Protein AF-A0A935M581-F1 (afdb_monomer_lite)

Organism: NCBI:txid2953743

pLDDT: mean 79.37, std 15.08, range [41.12, 98.44]

Radius of gyration: 31.69 Å; chains: 1; bounding box: 74×38×74 Å

Structure (mmCIF, N/CA/C/O backbone):
data_AF-A0A935M581-F1
#
_entry.id   AF-A0A935M581-F1
#
loop_
_atom_site.group_PDB
_atom_site.id
_atom_site.type_symbol
_atom_site.label_atom_id
_atom_site.label_alt_id
_atom_site.label_comp_id
_atom_site.label_asym_id
_atom_site.label_entity_id
_atom_site.label_seq_id
_atom_site.pdbx_PDB_ins_code
_atom_site.Cartn_x
_atom_site.Cartn_y
_atom_site.Cartn_z
_atom_site.occupancy
_atom_site.B_iso_or_equiv
_atom_site.auth_seq_id
_atom_site.auth_comp_id
_atom_site.auth_asym_id
_atom_site.auth_atom_id
_atom_site.pdbx_PDB_model_num
ATOM 1 N N . MET A 1 1 ? 32.602 -18.650 2.084 1.00 41.12 1 MET A N 1
ATOM 2 C CA . MET A 1 1 ? 31.278 -18.034 1.853 1.00 41.12 1 MET A CA 1
ATOM 3 C C . MET A 1 1 ? 31.267 -16.709 2.583 1.00 41.12 1 MET A C 1
ATOM 5 O O . MET A 1 1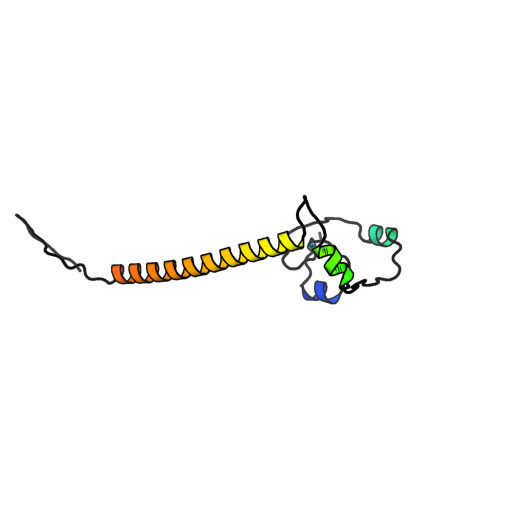 ? 31.191 -16.703 3.803 1.00 41.12 1 MET A O 1
ATOM 9 N N . THR A 1 2 ? 31.468 -15.614 1.857 1.00 45.88 2 THR A N 1
ATOM 10 C CA . THR A 1 2 ? 31.488 -14.260 2.426 1.00 45.88 2 THR A CA 1
ATOM 11 C C . THR A 1 2 ? 30.079 -13.689 2.300 1.00 45.88 2 THR A C 1
ATOM 13 O O . THR A 1 2 ? 29.483 -13.763 1.229 1.00 45.88 2 THR A O 1
ATOM 16 N N . THR A 1 3 ? 29.518 -13.208 3.403 1.00 49.91 3 THR A N 1
ATOM 17 C CA . THR A 1 3 ? 28.138 -12.723 3.522 1.00 49.91 3 THR A CA 1
ATOM 18 C C . THR A 1 3 ? 27.895 -11.496 2.640 1.00 49.91 3 THR A C 1
ATOM 20 O O . THR A 1 3 ? 28.563 -10.476 2.798 1.00 49.91 3 THR A O 1
ATOM 23 N N . CYS A 1 4 ? 26.922 -11.582 1.726 1.00 55.78 4 CYS A N 1
ATOM 24 C CA . CYS A 1 4 ? 26.458 -10.474 0.884 1.00 55.78 4 CYS A CA 1
ATOM 25 C C . CYS A 1 4 ? 25.521 -9.554 1.687 1.00 55.78 4 CYS A C 1
ATOM 27 O O . CYS A 1 4 ? 24.364 -9.409 1.350 1.00 55.78 4 CYS A O 1
ATOM 29 N N . ALA A 1 5 ? 25.980 -8.980 2.799 1.00 54.94 5 ALA A N 1
ATOM 30 C CA . ALA A 1 5 ? 25.196 -8.003 3.554 1.00 54.94 5 ALA A CA 1
ATOM 31 C C . ALA A 1 5 ? 26.039 -6.741 3.738 1.00 54.94 5 ALA A C 1
ATOM 33 O O . ALA A 1 5 ? 27.039 -6.753 4.461 1.00 54.94 5 ALA A O 1
ATOM 34 N N . ARG A 1 6 ? 25.661 -5.652 3.060 1.00 57.25 6 ARG A N 1
ATOM 35 C CA . ARG A 1 6 ? 26.252 -4.325 3.280 1.00 57.25 6 ARG A CA 1
ATOM 36 C C . ARG A 1 6 ? 25.292 -3.450 4.078 1.00 57.25 6 ARG A C 1
ATOM 38 O O . ARG A 1 6 ? 24.081 -3.531 3.916 1.00 57.25 6 ARG A O 1
ATOM 45 N N . ARG A 1 7 ? 25.844 -2.596 4.945 1.00 57.59 7 ARG A N 1
ATOM 46 C CA . ARG A 1 7 ? 25.071 -1.557 5.643 1.00 57.59 7 ARG A CA 1
ATOM 47 C C . ARG A 1 7 ? 24.518 -0.580 4.598 1.00 57.59 7 ARG A C 1
ATOM 49 O O . ARG A 1 7 ? 25.225 -0.270 3.637 1.00 57.59 7 ARG A O 1
ATOM 56 N N . GLY A 1 8 ? 23.295 -0.083 4.797 1.00 55.59 8 GLY A N 1
ATOM 57 C CA . GLY A 1 8 ? 22.593 0.773 3.826 1.00 55.59 8 GLY A CA 1
ATOM 58 C C . GLY A 1 8 ? 23.370 2.014 3.377 1.00 55.59 8 GLY A C 1
ATOM 59 O O . GLY A 1 8 ? 23.250 2.431 2.230 1.00 55.59 8 GLY A O 1
ATOM 60 N N . GLU A 1 9 ? 24.259 2.532 4.224 1.00 57.47 9 GLU A N 1
ATOM 61 C CA . GLU A 1 9 ? 25.161 3.640 3.890 1.00 57.47 9 GLU A CA 1
ATOM 62 C C . GLU A 1 9 ? 26.070 3.331 2.690 1.00 57.47 9 GLU A C 1
ATOM 64 O O . GLU A 1 9 ? 26.289 4.193 1.847 1.00 57.47 9 GLU A O 1
ATOM 69 N N . THR A 1 10 ? 26.571 2.098 2.554 1.00 58.00 10 THR A N 1
ATOM 70 C CA . THR A 1 10 ? 27.431 1.728 1.418 1.00 58.00 10 THR A CA 1
ATOM 71 C C . THR A 1 10 ? 26.627 1.571 0.129 1.00 58.00 10 THR A C 1
ATOM 73 O O . THR A 1 10 ? 27.104 1.984 -0.924 1.00 58.00 10 THR A O 1
ATOM 76 N N . TYR A 1 11 ? 25.412 1.016 0.213 1.00 60.50 11 TYR A N 1
ATOM 77 C CA . TYR A 1 11 ? 24.502 0.868 -0.930 1.00 60.50 11 TYR A CA 1
ATOM 78 C C . TYR A 1 11 ? 24.140 2.233 -1.533 1.00 60.50 11 TYR A C 1
ATOM 80 O O . TYR A 1 11 ? 24.227 2.419 -2.743 1.00 60.50 11 TYR A O 1
ATOM 88 N N . LEU A 1 12 ? 23.817 3.209 -0.679 1.00 63.56 12 LEU A N 1
ATOM 89 C CA . LEU A 1 12 ? 23.423 4.553 -1.106 1.00 63.56 12 LEU A CA 1
ATOM 90 C C . LEU A 1 12 ? 24.604 5.425 -1.559 1.00 63.56 12 LEU A C 1
ATOM 92 O O . LEU A 1 12 ? 24.424 6.284 -2.414 1.00 63.56 12 LEU A O 1
ATOM 96 N N . ALA A 1 13 ? 25.805 5.226 -1.004 1.00 60.19 13 ALA A N 1
ATOM 97 C CA . ALA A 1 13 ? 26.946 6.106 -1.271 1.00 60.19 13 ALA A CA 1
ATOM 98 C C . ALA A 1 13 ? 27.767 5.743 -2.519 1.00 60.19 13 ALA A C 1
ATOM 100 O O . ALA A 1 13 ? 28.497 6.593 -3.020 1.00 60.19 13 ALA A O 1
ATOM 101 N N . THR A 1 14 ? 27.718 4.493 -2.990 1.00 58.78 14 THR A N 1
ATOM 102 C CA . THR A 1 14 ? 28.641 4.022 -4.043 1.00 58.78 14 THR A CA 1
ATOM 103 C C . THR A 1 14 ? 28.047 3.985 -5.449 1.00 58.78 14 THR A C 1
ATOM 105 O O . THR A 1 14 ? 28.820 3.944 -6.403 1.00 58.78 14 THR A O 1
ATOM 108 N N . GLY A 1 15 ? 26.717 4.050 -5.598 1.00 58.19 15 GLY A N 1
ATOM 109 C CA . GLY A 1 15 ? 26.060 3.907 -6.904 1.00 58.19 15 GLY A CA 1
ATOM 110 C C . GLY A 1 15 ? 26.371 2.564 -7.596 1.00 58.19 15 GLY A C 1
ATOM 111 O O . GLY A 1 15 ? 27.088 1.721 -7.058 1.00 58.19 15 GLY A O 1
ATOM 112 N N . GLY A 1 16 ? 25.815 2.334 -8.791 1.00 64.06 16 GLY A N 1
ATOM 113 C CA . GLY A 1 16 ? 26.146 1.179 -9.644 1.00 64.06 16 GLY A CA 1
ATOM 114 C C . GLY A 1 16 ? 25.202 -0.034 -9.588 1.00 64.06 16 GLY A C 1
ATOM 115 O O . GLY A 1 16 ? 24.166 -0.026 -8.927 1.00 64.06 16 GLY A O 1
ATOM 116 N N . TRP A 1 17 ? 25.554 -1.081 -10.349 1.00 64.88 17 TRP A N 1
ATOM 117 C CA . TRP A 1 17 ? 24.774 -2.318 -10.477 1.00 64.88 17 TRP A CA 1
ATOM 118 C C . TRP A 1 17 ? 25.030 -3.261 -9.303 1.00 64.88 17 TRP A C 1
ATOM 120 O O . TRP A 1 17 ? 26.115 -3.831 -9.164 1.00 64.88 17 TRP A O 1
ATOM 130 N N . TRP A 1 18 ? 23.997 -3.472 -8.494 1.00 69.25 18 TRP A N 1
ATOM 131 C CA . TRP A 1 18 ? 24.030 -4.375 -7.354 1.00 69.25 18 TRP A CA 1
ATOM 132 C C . TRP A 1 18 ? 23.105 -5.571 -7.578 1.00 69.25 18 TRP A C 1
ATOM 134 O O . TRP A 1 18 ? 21.973 -5.420 -8.026 1.00 69.25 18 TRP A O 1
ATOM 144 N N . GLY A 1 19 ? 23.573 -6.775 -7.234 1.00 71.38 19 GLY A N 1
ATOM 145 C CA . GLY A 1 19 ? 22.680 -7.930 -7.101 1.00 71.38 19 GLY A CA 1
ATOM 146 C C . GLY A 1 19 ? 21.694 -7.724 -5.948 1.00 71.38 19 GLY A C 1
ATOM 147 O O . GLY A 1 19 ? 22.049 -7.044 -4.983 1.00 71.38 19 GLY A O 1
ATOM 148 N N . HIS A 1 20 ? 20.507 -8.335 -6.019 1.00 73.94 20 HIS A N 1
ATOM 149 C CA . HIS A 1 20 ? 19.441 -8.193 -5.016 1.00 73.94 20 HIS A CA 1
ATOM 150 C C . HIS A 1 20 ? 19.929 -8.442 -3.586 1.00 73.94 20 HIS A C 1
ATOM 152 O O . HIS A 1 20 ? 19.497 -7.743 -2.672 1.00 73.94 20 HIS A O 1
ATOM 158 N N . CYS A 1 21 ? 20.884 -9.356 -3.386 1.00 74.06 21 CYS A N 1
ATOM 159 C CA . CYS A 1 21 ? 21.468 -9.612 -2.066 1.00 74.06 21 CYS A CA 1
ATOM 160 C C . CYS A 1 21 ? 22.098 -8.376 -1.388 1.00 74.06 21 CYS A C 1
ATOM 162 O O . CYS A 1 21 ? 22.266 -8.366 -0.178 1.00 74.06 21 CYS A O 1
ATOM 164 N N . HIS A 1 22 ? 22.426 -7.309 -2.124 1.00 73.12 22 HIS A N 1
ATOM 165 C CA . HIS A 1 22 ? 23.011 -6.086 -1.559 1.00 73.12 22 HIS A CA 1
ATOM 166 C C . HIS A 1 22 ? 21.978 -5.027 -1.146 1.00 73.12 22 HIS A C 1
ATOM 168 O O . HIS A 1 22 ? 22.375 -4.001 -0.586 1.00 73.12 22 HIS A O 1
ATOM 174 N N . VAL A 1 23 ? 20.689 -5.237 -1.439 1.00 74.56 23 VAL A N 1
ATOM 175 C CA . VAL A 1 23 ? 19.610 -4.341 -1.005 1.00 74.56 23 VAL A CA 1
ATOM 176 C C . VAL A 1 23 ? 19.463 -4.465 0.517 1.00 74.56 23 VAL A C 1
ATOM 178 O O . VAL A 1 23 ? 19.365 -5.587 1.021 1.00 74.56 23 VAL A O 1
ATOM 181 N N . PRO A 1 24 ? 19.467 -3.352 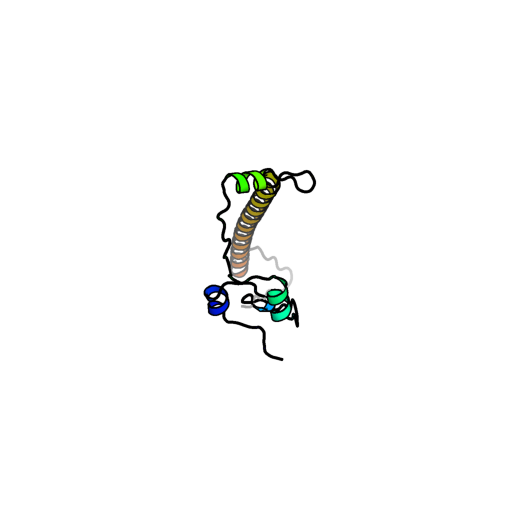1.274 1.00 72.50 24 PRO A N 1
ATOM 182 C CA . PRO A 1 24 ? 19.275 -3.399 2.720 1.00 72.50 24 PRO A CA 1
ATOM 183 C C . PRO A 1 24 ? 17.988 -4.141 3.092 1.00 72.50 24 PRO A C 1
ATOM 185 O O . PRO A 1 24 ? 16.977 -3.985 2.418 1.00 72.50 24 PRO A O 1
ATOM 188 N N . GLU A 1 25 ? 18.041 -4.933 4.165 1.00 70.94 25 GLU A N 1
ATOM 189 C CA . GLU A 1 25 ? 16.910 -5.725 4.685 1.00 70.94 25 GLU A CA 1
ATOM 190 C C . GLU A 1 25 ? 16.428 -6.872 3.776 1.00 70.94 25 GLU A C 1
ATOM 192 O O . GLU A 1 25 ? 15.485 -7.573 4.136 1.00 70.94 25 GLU A O 1
ATOM 197 N N . ASN A 1 26 ? 17.092 -7.129 2.644 1.00 70.25 26 ASN A N 1
ATOM 198 C CA . ASN A 1 26 ? 16.748 -8.247 1.770 1.00 70.25 26 ASN A CA 1
ATOM 199 C C . ASN A 1 26 ? 17.346 -9.575 2.275 1.00 70.25 26 ASN A C 1
ATOM 201 O O . ASN A 1 26 ? 18.516 -9.635 2.661 1.00 70.25 26 ASN A O 1
ATOM 205 N N . ASP A 1 27 ? 16.556 -10.650 2.236 1.00 71.69 27 ASP A N 1
ATOM 206 C CA . ASP A 1 27 ? 16.941 -12.013 2.639 1.00 71.69 27 ASP A CA 1
ATOM 207 C C . ASP A 1 27 ? 17.109 -12.981 1.450 1.00 71.69 27 ASP A C 1
ATOM 209 O O . ASP A 1 27 ? 17.406 -14.168 1.633 1.00 71.69 27 ASP A O 1
ATOM 213 N N . HIS A 1 28 ? 16.985 -12.468 0.222 1.00 72.69 28 HIS A N 1
ATOM 214 C CA . HIS A 1 28 ? 17.194 -13.223 -1.009 1.00 72.69 28 HIS A CA 1
ATOM 215 C C . HIS A 1 28 ? 18.661 -13.238 -1.464 1.00 72.69 28 HIS A C 1
ATOM 217 O O . HIS A 1 28 ? 19.429 -12.292 -1.283 1.00 72.69 28 HIS A O 1
ATOM 223 N N . TRP A 1 29 ? 19.047 -14.351 -2.093 1.00 68.75 29 TRP A N 1
ATOM 224 C CA . TRP A 1 29 ? 20.425 -14.644 -2.502 1.00 68.75 29 TRP A CA 1
ATOM 225 C C . TRP A 1 29 ? 20.663 -14.492 -4.003 1.00 68.75 29 TRP A C 1
ATOM 227 O O . TRP A 1 29 ? 21.723 -14.881 -4.494 1.00 68.75 29 TRP A O 1
ATOM 237 N N . ASP A 1 30 ? 19.701 -13.958 -4.751 1.00 71.06 30 ASP A N 1
ATOM 238 C CA . ASP A 1 30 ? 19.860 -13.669 -6.168 1.00 71.06 30 ASP A CA 1
ATOM 239 C C . ASP A 1 30 ? 20.830 -12.488 -6.387 1.00 71.06 30 ASP A C 1
ATOM 241 O O . ASP A 1 30 ? 20.859 -11.519 -5.617 1.00 71.06 30 ASP A O 1
ATOM 245 N N . PRO A 1 31 ? 21.692 -12.562 -7.418 1.00 68.25 31 PRO A N 1
ATOM 246 C CA . PRO A 1 31 ? 21.734 -13.565 -8.494 1.00 68.25 31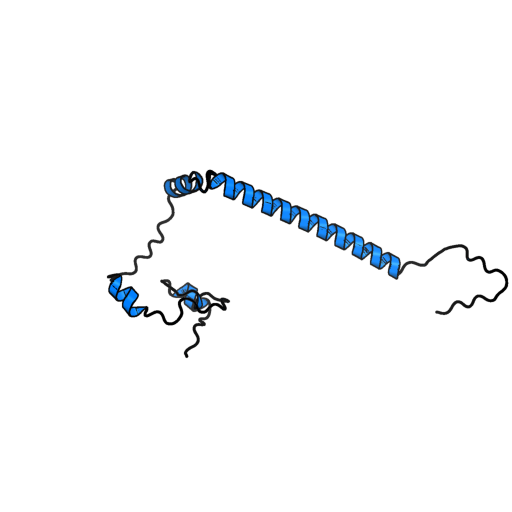 PRO A CA 1
ATOM 247 C C . PRO A 1 31 ? 22.563 -14.832 -8.186 1.00 68.25 31 PRO A C 1
ATOM 249 O O . PRO A 1 31 ? 22.812 -15.635 -9.083 1.00 68.25 31 PRO A O 1
ATOM 252 N N . GLY A 1 32 ? 23.022 -15.032 -6.950 1.00 73.12 32 GLY A N 1
ATOM 253 C CA . GLY A 1 32 ? 23.935 -16.119 -6.595 1.00 73.12 32 GLY A CA 1
ATOM 254 C C . GLY A 1 32 ? 25.380 -15.831 -7.034 1.00 73.12 32 GLY A C 1
ATOM 255 O O . GLY A 1 32 ? 25.781 -14.665 -7.085 1.00 73.12 32 GLY A O 1
ATOM 256 N N . PRO A 1 33 ? 26.203 -16.859 -7.321 1.00 74.38 33 PRO A N 1
ATOM 257 C CA . PRO A 1 33 ? 27.610 -16.698 -7.695 1.00 74.38 33 PRO A CA 1
ATOM 258 C C . PRO A 1 33 ? 27.766 -16.184 -9.137 1.00 74.38 33 PRO A C 1
ATOM 260 O O . PRO A 1 33 ? 28.232 -16.897 -10.024 1.00 74.38 33 PRO A O 1
ATOM 263 N N . ILE A 1 34 ? 27.359 -14.939 -9.376 1.00 74.56 34 ILE A N 1
ATOM 264 C CA . ILE A 1 34 ? 27.504 -14.266 -10.666 1.00 74.56 34 ILE A CA 1
ATOM 265 C C . ILE A 1 34 ? 28.933 -13.727 -10.835 1.00 74.56 34 ILE A C 1
ATOM 267 O O . ILE A 1 34 ? 29.479 -13.083 -9.935 1.00 74.56 34 ILE A O 1
ATOM 271 N N . ASP A 1 35 ? 29.541 -13.959 -11.999 1.00 78.62 35 ASP A N 1
ATOM 272 C CA . ASP A 1 35 ? 30.849 -13.393 -12.344 1.00 78.62 35 ASP A CA 1
ATOM 273 C C . ASP A 1 35 ? 30.694 -11.946 -12.827 1.00 78.62 35 ASP A C 1
ATOM 275 O O . ASP A 1 35 ? 30.611 -11.664 -14.022 1.00 78.62 35 ASP A O 1
ATOM 279 N N . GLN A 1 36 ? 30.633 -11.012 -11.878 1.00 71.94 36 GLN A N 1
ATOM 280 C CA . GLN A 1 36 ? 30.476 -9.586 -12.177 1.00 71.94 36 GLN A CA 1
ATOM 281 C C . GLN A 1 36 ? 31.600 -9.051 -13.077 1.00 71.94 36 GLN A C 1
ATOM 283 O O . GLN A 1 36 ? 31.349 -8.184 -13.910 1.00 71.94 36 GLN A O 1
ATOM 288 N N . ALA A 1 37 ? 32.822 -9.582 -12.954 1.00 72.81 37 ALA A N 1
ATOM 289 C CA . ALA A 1 37 ? 33.953 -9.142 -13.764 1.00 72.81 37 ALA A CA 1
ATOM 290 C C . ALA A 1 37 ? 33.756 -9.509 -15.240 1.00 72.81 37 ALA A C 1
ATOM 292 O O . ALA A 1 37 ? 33.996 -8.671 -16.109 1.00 72.81 37 ALA A O 1
ATOM 293 N N . ALA A 1 38 ? 33.250 -10.713 -15.525 1.00 77.31 38 ALA A N 1
ATOM 294 C CA . ALA A 1 38 ? 32.889 -11.113 -16.883 1.00 77.31 38 ALA A CA 1
ATOM 295 C C . ALA A 1 38 ? 31.763 -10.244 -17.468 1.00 77.31 38 ALA A C 1
ATOM 297 O O . ALA A 1 38 ? 31.838 -9.866 -18.636 1.00 77.31 38 ALA A O 1
ATOM 298 N N . PHE A 1 39 ? 30.759 -9.873 -16.665 1.00 71.81 39 PHE A N 1
ATOM 299 C CA . PHE A 1 39 ? 29.684 -8.976 -17.111 1.00 71.81 39 PHE A CA 1
ATOM 300 C C . PHE A 1 39 ? 30.200 -7.580 -17.466 1.00 71.81 39 PHE A C 1
ATOM 302 O O . PHE A 1 39 ? 29.907 -7.080 -18.551 1.00 71.81 39 PHE A O 1
ATOM 309 N N . PHE A 1 40 ? 31.004 -6.964 -16.597 1.00 70.94 40 PHE A N 1
ATOM 310 C CA . PHE A 1 40 ? 31.564 -5.639 -16.874 1.00 70.94 40 PHE A CA 1
ATOM 311 C C . PHE A 1 40 ? 32.553 -5.659 -18.047 1.00 70.94 40 PHE A C 1
ATOM 313 O O . PHE A 1 40 ? 32.540 -4.741 -18.865 1.00 70.94 40 PHE A O 1
ATOM 320 N N . ALA A 1 41 ? 33.354 -6.722 -18.190 1.00 76.00 41 ALA A N 1
ATOM 321 C CA . ALA A 1 41 ? 34.250 -6.894 -19.333 1.00 76.00 41 ALA A CA 1
ATOM 322 C C . ALA A 1 41 ? 33.485 -7.057 -20.658 1.00 76.00 41 ALA A C 1
ATOM 324 O O . ALA A 1 41 ? 33.873 -6.470 -21.666 1.00 76.00 41 ALA A O 1
ATOM 325 N N . ALA A 1 42 ? 32.386 -7.818 -20.659 1.00 77.25 42 ALA A N 1
ATOM 326 C CA . ALA A 1 42 ? 31.542 -8.014 -21.837 1.00 77.25 42 ALA A CA 1
ATOM 327 C C . ALA A 1 42 ? 30.757 -6.753 -22.229 1.00 77.25 42 ALA A C 1
ATOM 329 O O . ALA A 1 42 ? 30.499 -6.538 -23.411 1.00 77.25 42 ALA A O 1
ATOM 330 N N . ALA A 1 43 ? 30.391 -5.915 -21.257 1.00 69.88 43 ALA A N 1
ATOM 331 C CA . ALA A 1 43 ? 29.638 -4.690 -21.504 1.00 69.88 43 ALA A CA 1
ATOM 332 C C . ALA A 1 43 ? 30.461 -3.603 -22.224 1.00 69.88 43 ALA A C 1
ATOM 334 O O . ALA A 1 43 ? 29.882 -2.665 -22.763 1.00 69.88 43 ALA A O 1
ATOM 335 N N . GLY A 1 44 ? 31.799 -3.705 -22.237 1.00 65.12 44 GLY A N 1
ATOM 336 C CA . GLY A 1 44 ? 32.673 -2.717 -22.885 1.00 65.12 44 GLY A CA 1
ATOM 337 C C . GLY A 1 44 ? 32.603 -1.315 -22.261 1.00 65.12 44 GLY A C 1
ATOM 338 O O . GLY A 1 44 ? 33.042 -0.348 -22.881 1.00 65.12 44 GLY A O 1
ATOM 339 N N . ILE A 1 45 ? 32.047 -1.197 -21.051 1.00 59.75 45 ILE A N 1
ATOM 340 C CA . ILE A 1 45 ? 31.815 0.074 -20.361 1.00 59.75 45 ILE A CA 1
ATOM 341 C C . ILE A 1 45 ? 33.136 0.556 -19.751 1.00 59.75 45 ILE A C 1
ATOM 343 O O . ILE A 1 45 ? 33.656 -0.048 -18.814 1.00 59.75 45 ILE A O 1
ATOM 347 N N . THR A 1 46 ? 33.684 1.653 -20.274 1.00 57.16 46 THR A N 1
ATOM 348 C CA . THR A 1 46 ? 34.910 2.298 -19.765 1.00 57.16 46 THR A CA 1
ATOM 349 C C . THR A 1 46 ? 34.625 3.475 -18.827 1.00 57.16 46 THR A C 1
ATOM 351 O O . THR A 1 46 ? 35.523 3.917 -18.111 1.00 57.16 46 THR A O 1
ATOM 354 N N . THR A 1 47 ? 33.378 3.949 -18.782 1.00 52.50 47 THR A N 1
ATOM 355 C CA . THR A 1 47 ? 32.885 5.018 -17.905 1.00 52.50 47 THR A CA 1
ATOM 356 C C . THR A 1 47 ? 31.465 4.692 -17.447 1.00 52.50 47 THR A C 1
ATOM 358 O O . THR A 1 47 ? 30.613 4.352 -18.262 1.00 52.50 47 THR A O 1
ATOM 361 N N . GLN A 1 48 ? 31.195 4.783 -16.142 1.00 49.06 48 GLN A N 1
ATOM 362 C CA . GLN A 1 48 ? 29.831 4.714 -15.617 1.00 49.06 48 GLN A CA 1
ATOM 363 C C . GLN A 1 48 ? 29.164 6.064 -15.898 1.00 49.06 48 GLN A C 1
ATOM 365 O O . GLN A 1 48 ? 29.322 7.002 -15.120 1.00 49.06 48 GLN A O 1
ATOM 370 N N . GLU A 1 49 ? 28.483 6.191 -17.035 1.00 52.03 49 GLU A N 1
ATOM 371 C CA . GLU A 1 49 ? 27.526 7.282 -17.196 1.00 52.03 49 GLU A CA 1
ATOM 372 C C . GLU A 1 49 ? 26.296 6.912 -16.363 1.00 52.03 49 GLU A C 1
ATOM 374 O O . GLU A 1 49 ? 25.593 5.945 -16.656 1.00 52.03 49 GLU A O 1
ATOM 379 N N . ASP A 1 50 ? 26.094 7.621 -15.251 1.00 50.38 50 ASP A N 1
ATOM 380 C CA . ASP A 1 50 ? 24.803 7.632 -14.572 1.00 50.38 50 ASP A CA 1
ATOM 381 C C . ASP A 1 50 ? 23.833 8.364 -15.500 1.00 50.38 50 ASP A C 1
ATOM 383 O O . ASP A 1 50 ? 23.675 9.584 -15.429 1.00 50.38 50 ASP A O 1
ATOM 387 N N . GLU A 1 51 ? 23.222 7.625 -16.424 1.00 53.41 51 GLU A N 1
ATOM 388 C CA . GLU A 1 51 ? 22.079 8.104 -17.193 1.00 53.41 51 GLU A CA 1
ATOM 389 C C . GLU A 1 51 ? 20.845 8.167 -16.282 1.00 53.41 51 GLU A C 1
ATOM 391 O O . GLU A 1 51 ? 19.798 7.574 -16.542 1.00 53.41 51 GLU A O 1
ATOM 396 N N . ASN A 1 52 ? 20.939 8.955 -15.214 1.00 55.34 52 ASN A N 1
ATOM 397 C CA . ASN A 1 52 ? 19.800 9.529 -14.519 1.00 55.34 52 ASN A CA 1
ATOM 398 C C . ASN A 1 52 ? 19.192 10.603 -15.436 1.00 55.34 52 ASN A C 1
ATOM 400 O O . ASN A 1 52 ? 19.132 11.786 -15.098 1.00 55.34 52 ASN A O 1
ATOM 404 N N . MET A 1 53 ? 18.811 10.212 -16.658 1.00 60.44 53 MET A N 1
ATOM 405 C CA . MET A 1 53 ? 18.112 11.101 -17.568 1.00 60.44 53 MET A CA 1
ATOM 406 C C . MET A 1 53 ? 16.774 11.432 -16.911 1.00 60.44 53 MET A C 1
ATOM 408 O O . MET A 1 53 ? 15.948 10.531 -16.731 1.00 60.44 53 MET A O 1
ATOM 412 N N . PRO A 1 54 ? 16.541 12.696 -16.513 1.00 73.69 54 PRO A N 1
ATOM 413 C CA . PRO A 1 54 ? 15.244 13.069 -15.989 1.00 73.69 54 PRO A CA 1
ATOM 414 C C . PRO A 1 54 ? 14.212 12.781 -17.077 1.00 73.69 54 PRO A C 1
ATOM 416 O O . PRO A 1 54 ? 14.371 13.231 -18.214 1.00 73.69 54 PRO A O 1
ATOM 419 N N . LEU A 1 55 ? 13.168 12.024 -16.729 1.00 80.50 55 LEU A N 1
ATOM 420 C CA . LEU A 1 55 ? 12.053 11.792 -17.641 1.00 80.50 55 LEU A CA 1
ATOM 421 C C . LEU A 1 55 ? 11.530 13.144 -18.114 1.00 80.50 55 LEU A C 1
ATOM 423 O O . LEU A 1 55 ? 11.160 14.005 -17.308 1.00 80.50 55 LEU A O 1
ATOM 427 N N . THR A 1 56 ? 11.505 13.334 -19.426 1.00 88.69 56 THR A N 1
ATOM 428 C CA . THR A 1 56 ? 10.892 14.523 -20.001 1.00 88.69 56 THR A CA 1
ATOM 429 C C . THR A 1 56 ? 9.375 14.427 -19.852 1.00 88.69 56 THR A C 1
ATOM 431 O O . THR A 1 56 ? 8.804 13.347 -19.680 1.00 88.69 56 THR A O 1
ATOM 434 N N . THR A 1 57 ? 8.674 15.552 -19.985 1.00 91.31 57 THR A N 1
ATOM 435 C CA . THR A 1 57 ? 7.204 15.546 -20.046 1.00 91.31 57 THR A CA 1
ATOM 436 C C . THR A 1 57 ? 6.684 14.635 -21.163 1.00 91.31 57 THR A C 1
ATOM 438 O O . THR A 1 57 ? 5.635 14.015 -21.012 1.00 91.31 57 THR A O 1
ATOM 441 N N . ALA A 1 58 ? 7.420 14.522 -22.274 1.00 91.19 58 ALA A N 1
ATOM 442 C CA . ALA A 1 58 ? 7.059 13.626 -23.366 1.00 91.19 58 ALA A CA 1
ATOM 443 C C . ALA A 1 58 ? 7.136 12.153 -22.939 1.00 91.19 58 ALA A C 1
ATOM 445 O O . ALA A 1 58 ? 6.221 11.393 -23.249 1.00 91.19 58 ALA A O 1
ATOM 446 N N . ASP A 1 59 ? 8.161 11.774 -22.173 1.00 87.12 59 ASP A N 1
ATOM 447 C CA . ASP A 1 59 ? 8.303 10.411 -21.651 1.00 87.12 59 ASP A CA 1
ATOM 448 C C . ASP A 1 59 ? 7.191 10.080 -20.652 1.00 87.12 59 ASP A C 1
ATOM 450 O O . ASP A 1 59 ? 6.587 9.009 -20.723 1.00 87.12 59 ASP A O 1
ATOM 454 N N . VAL A 1 60 ? 6.854 11.020 -19.762 1.00 89.50 60 VAL A N 1
ATOM 455 C CA . VAL A 1 60 ? 5.742 10.859 -18.810 1.00 89.50 60 VAL A CA 1
ATOM 456 C C . VAL A 1 60 ? 4.412 10.682 -19.543 1.00 89.50 60 VAL A C 1
ATOM 458 O O . VAL A 1 60 ? 3.657 9.768 -19.212 1.00 89.50 60 VAL A O 1
ATOM 461 N N . ASN A 1 61 ? 4.138 11.496 -20.565 1.00 92.56 61 ASN A N 1
ATOM 462 C CA . ASN A 1 61 ? 2.917 11.376 -21.366 1.00 92.56 61 ASN A CA 1
ATOM 463 C C . ASN A 1 61 ? 2.875 10.048 -22.134 1.00 92.56 61 ASN A C 1
ATOM 465 O O . ASN A 1 61 ? 1.857 9.362 -22.126 1.00 92.56 61 ASN A O 1
ATOM 469 N N . ALA A 1 62 ? 3.996 9.631 -22.728 1.00 91.25 62 ALA A N 1
ATOM 470 C CA . ALA A 1 62 ? 4.087 8.355 -23.430 1.00 91.25 62 ALA A CA 1
ATOM 471 C C . ALA A 1 62 ? 3.839 7.162 -22.494 1.00 91.25 62 ALA A C 1
ATOM 473 O O . ALA A 1 62 ? 3.195 6.191 -22.891 1.00 91.25 62 ALA A O 1
ATOM 474 N N . ILE A 1 63 ? 4.320 7.230 -21.248 1.00 89.06 63 ILE A N 1
ATOM 475 C CA . ILE A 1 63 ? 4.033 6.227 -20.216 1.00 89.06 63 ILE A CA 1
ATOM 476 C C . ILE A 1 63 ? 2.553 6.264 -19.827 1.00 89.06 63 ILE A C 1
ATOM 478 O O . ILE A 1 63 ? 1.938 5.203 -19.734 1.00 89.06 63 ILE A O 1
ATOM 482 N N . TRP A 1 64 ? 1.987 7.454 -19.615 1.00 91.88 64 TRP A N 1
ATOM 483 C CA . TRP A 1 64 ? 0.592 7.647 -19.209 1.00 91.88 64 TRP A CA 1
ATOM 484 C C . TRP A 1 64 ? -0.401 7.079 -20.231 1.00 91.88 64 TRP A C 1
ATOM 486 O O . TRP A 1 64 ? -1.341 6.370 -19.859 1.00 91.88 64 TRP A O 1
ATOM 496 N N . ASP A 1 65 ? -0.135 7.314 -21.515 1.00 93.44 65 ASP A N 1
ATOM 497 C CA . ASP A 1 65 ? -0.975 6.875 -22.632 1.00 93.44 65 ASP A CA 1
ATOM 498 C C . ASP A 1 65 ? -0.716 5.415 -23.041 1.00 93.44 65 ASP A C 1
ATOM 500 O O . ASP A 1 65 ? -1.476 4.823 -23.818 1.00 93.44 65 ASP A O 1
ATOM 504 N N . LYS A 1 66 ? 0.351 4.790 -22.522 1.00 94.19 66 LYS A N 1
ATOM 505 C CA . LYS A 1 66 ? 0.707 3.415 -22.879 1.00 94.19 66 LYS A CA 1
ATOM 506 C C . LYS A 1 66 ? -0.405 2.457 -22.478 1.00 94.19 66 LYS A C 1
ATOM 508 O O . LYS A 1 66 ? -0.799 2.373 -21.319 1.00 94.19 66 LYS A O 1
ATOM 513 N N . THR A 1 67 ? -0.864 1.670 -23.442 1.00 94.81 67 THR A N 1
ATOM 514 C CA . THR A 1 67 ? -1.877 0.641 -23.210 1.00 94.81 67 THR A CA 1
ATOM 515 C C . THR A 1 67 ? -1.214 -0.678 -22.818 1.00 94.81 67 THR A C 1
ATOM 517 O O . THR A 1 67 ? -0.348 -1.181 -23.534 1.00 94.81 67 THR A O 1
ATOM 520 N N . ILE A 1 68 ? -1.635 -1.256 -21.692 1.00 87.56 68 ILE A N 1
ATOM 521 C CA . ILE A 1 68 ? -1.241 -2.594 -21.230 1.00 87.56 68 ILE A CA 1
ATOM 522 C C . ILE A 1 68 ? -2.515 -3.426 -21.088 1.00 87.56 68 ILE A C 1
ATOM 524 O O . ILE A 1 68 ? -3.463 -3.009 -20.421 1.00 87.56 68 ILE A O 1
ATOM 528 N N . ASP A 1 69 ? -2.553 -4.590 -21.735 1.00 90.56 69 ASP A N 1
ATOM 529 C CA . ASP A 1 69 ? -3.723 -5.482 -21.828 1.00 90.56 69 ASP A CA 1
ATOM 530 C C . ASP A 1 69 ? -5.023 -4.754 -22.221 1.00 90.56 69 ASP A C 1
ATOM 532 O O . ASP A 1 69 ? -6.088 -4.993 -21.659 1.00 90.56 69 ASP A O 1
ATOM 536 N N . GLY A 1 70 ? -4.928 -3.805 -23.156 1.00 90.62 70 GLY A N 1
ATOM 537 C CA . GLY A 1 70 ? -6.080 -3.029 -23.627 1.00 90.62 70 GLY A CA 1
ATOM 538 C C . GLY A 1 70 ? -6.536 -1.896 -22.700 1.00 90.62 70 GLY A C 1
ATOM 539 O O . GLY A 1 70 ? -7.532 -1.250 -23.007 1.00 90.62 70 GLY A O 1
ATOM 540 N N . VAL A 1 71 ? -5.818 -1.621 -21.603 1.00 89.62 71 VAL A N 1
ATOM 541 C CA . VAL A 1 71 ? -6.131 -0.529 -20.664 1.00 89.62 71 VAL A CA 1
ATOM 542 C C . VAL A 1 71 ? -4.985 0.491 -20.620 1.00 89.62 71 VAL A C 1
ATOM 544 O O . VAL A 1 71 ? -3.837 0.076 -20.422 1.00 89.62 71 VAL A O 1
ATOM 547 N N . PRO A 1 72 ? -5.252 1.803 -20.761 1.00 93.56 72 PRO A N 1
ATOM 548 C CA . PRO A 1 72 ? -4.247 2.846 -20.564 1.00 93.56 72 PRO A CA 1
ATOM 549 C C . PRO A 1 72 ? -3.621 2.793 -19.165 1.00 93.56 72 PRO A C 1
ATOM 551 O O . PRO A 1 72 ? -4.297 2.527 -18.167 1.00 93.56 72 PRO A O 1
ATOM 554 N N . MET A 1 73 ? -2.322 3.068 -19.068 1.00 92.31 73 MET A N 1
ATOM 555 C CA . MET A 1 73 ? -1.607 3.096 -17.792 1.00 92.31 73 MET A CA 1
ATOM 556 C C . MET A 1 73 ? -2.199 4.135 -16.833 1.00 92.31 73 MET A C 1
ATOM 558 O O . MET A 1 73 ? -2.335 3.848 -15.642 1.00 92.31 73 MET A O 1
ATOM 562 N N . GLY A 1 74 ? -2.606 5.301 -17.345 1.00 91.31 74 GLY A N 1
ATOM 563 C CA . GLY A 1 74 ? -3.286 6.332 -16.556 1.00 91.31 74 GLY A CA 1
ATOM 564 C C . GLY A 1 74 ? -4.517 5.801 -15.817 1.00 91.31 74 GLY A C 1
ATOM 565 O O . GLY A 1 74 ? -4.648 5.996 -14.607 1.00 91.31 74 GLY A O 1
ATOM 566 N N . ASP A 1 75 ? -5.363 5.029 -16.502 1.00 92.50 75 ASP A N 1
ATOM 567 C CA . ASP A 1 75 ? -6.545 4.406 -15.900 1.00 92.50 75 ASP A CA 1
ATOM 568 C C . ASP A 1 75 ? -6.152 3.376 -14.837 1.00 92.50 75 ASP A C 1
ATOM 570 O O . ASP A 1 75 ? -6.709 3.362 -13.736 1.00 92.50 75 ASP A O 1
ATOM 574 N N . ARG A 1 76 ? -5.149 2.533 -15.121 1.00 89.75 76 ARG A N 1
ATOM 575 C CA . ARG A 1 76 ? -4.652 1.538 -14.154 1.00 89.75 76 ARG A CA 1
ATOM 576 C C . ARG A 1 76 ? -4.180 2.195 -12.860 1.00 89.75 76 ARG A C 1
ATOM 578 O O . ARG A 1 76 ? -4.548 1.739 -11.775 1.00 89.75 76 ARG A O 1
ATOM 585 N N . LEU A 1 77 ? -3.391 3.263 -12.966 1.00 89.00 77 LEU A N 1
ATOM 586 C CA . LEU A 1 77 ? -2.885 4.016 -11.818 1.00 89.00 77 LEU A CA 1
ATOM 587 C C . LEU A 1 77 ? -4.020 4.708 -11.062 1.00 89.00 77 LEU A C 1
ATOM 589 O O . LEU A 1 77 ? -4.093 4.599 -9.837 1.00 89.00 77 LEU A O 1
ATOM 593 N N . TYR A 1 78 ? -4.942 5.348 -11.781 1.00 89.94 78 TYR A N 1
ATOM 594 C CA . TYR A 1 78 ? -6.103 6.006 -11.190 1.00 89.94 78 TYR A CA 1
ATOM 595 C C . TYR A 1 78 ? -6.970 5.027 -10.386 1.00 89.94 78 TYR A C 1
ATOM 597 O O . TYR A 1 78 ? -7.279 5.273 -9.216 1.00 89.94 78 TYR A O 1
ATOM 605 N N . PHE A 1 79 ? -7.324 3.879 -10.969 1.00 89.81 79 PHE A N 1
ATOM 606 C CA . PHE A 1 79 ? -8.139 2.874 -10.287 1.00 89.81 79 PHE A CA 1
ATOM 607 C C . PHE A 1 79 ? -7.390 2.186 -9.144 1.00 89.81 79 PHE A C 1
ATOM 609 O O . PHE A 1 79 ? -8.002 1.900 -8.115 1.00 89.81 79 PHE A O 1
ATOM 616 N N . SER A 1 80 ? -6.081 1.954 -9.281 1.00 89.88 80 SER A N 1
ATOM 617 C CA . SER A 1 80 ? -5.236 1.456 -8.188 1.00 89.88 80 SER A CA 1
ATOM 618 C C . SER A 1 80 ? -5.270 2.406 -6.989 1.00 89.88 80 SER A C 1
ATOM 620 O O . SER A 1 80 ? -5.621 1.994 -5.881 1.00 89.88 80 SER A O 1
ATOM 622 N N . HIS A 1 81 ? -5.023 3.699 -7.222 1.00 93.06 81 HIS A N 1
ATOM 623 C CA . HIS A 1 81 ? -5.066 4.721 -6.179 1.00 93.06 81 HIS A CA 1
ATOM 624 C C . HIS A 1 81 ? -6.452 4.811 -5.527 1.00 93.06 81 HIS A C 1
ATOM 626 O O . HIS A 1 81 ? -6.567 4.770 -4.304 1.00 93.06 81 HIS A O 1
ATOM 632 N N . ARG A 1 82 ? -7.527 4.840 -6.325 1.00 94.19 82 ARG A N 1
ATOM 633 C CA . ARG A 1 82 ? -8.909 4.863 -5.815 1.00 94.19 82 ARG A CA 1
ATOM 634 C C . ARG A 1 82 ? -9.246 3.645 -4.955 1.00 94.19 82 ARG A C 1
ATOM 636 O O . ARG A 1 82 ? -9.925 3.790 -3.941 1.00 94.19 82 ARG A O 1
ATOM 643 N N . ARG A 1 83 ? -8.783 2.452 -5.340 1.00 93.88 83 ARG A N 1
ATOM 644 C CA . ARG A 1 83 ? -8.971 1.222 -4.554 1.00 93.88 83 ARG A CA 1
ATOM 645 C C . ARG A 1 83 ? -8.187 1.264 -3.248 1.00 93.88 83 ARG A C 1
ATOM 647 O O . ARG A 1 83 ? -8.733 0.872 -2.222 1.00 93.88 83 ARG A O 1
ATOM 654 N N . ALA A 1 84 ? -6.951 1.758 -3.281 1.00 94.31 84 ALA A N 1
ATOM 655 C CA . ALA A 1 84 ? -6.141 1.947 -2.082 1.00 94.31 84 ALA A CA 1
ATOM 656 C C . ALA A 1 84 ? -6.800 2.942 -1.112 1.00 94.31 84 ALA A C 1
ATOM 658 O O . ALA A 1 84 ? -6.920 2.647 0.073 1.00 94.31 84 ALA A O 1
ATOM 659 N N . GLN A 1 85 ? -7.314 4.063 -1.625 1.00 95.44 85 GLN A N 1
ATOM 660 C CA . GLN A 1 85 ? -8.028 5.059 -0.825 1.00 95.44 85 GLN A CA 1
ATOM 661 C C . GLN A 1 85 ? -9.283 4.464 -0.172 1.00 95.44 85 GLN A C 1
ATOM 663 O O . GLN A 1 85 ? -9.468 4.592 1.030 1.00 95.44 85 GLN A O 1
ATOM 668 N N . ALA A 1 86 ? -10.102 3.734 -0.934 1.00 95.94 86 ALA A N 1
ATOM 669 C CA . ALA A 1 86 ? -11.298 3.087 -0.394 1.00 95.94 86 ALA A CA 1
ATOM 670 C C . ALA A 1 86 ? -10.970 2.030 0.679 1.00 95.94 86 ALA A C 1
ATOM 672 O O . ALA A 1 86 ? -11.720 1.869 1.641 1.00 95.94 86 ALA A O 1
ATOM 673 N N . ALA A 1 87 ? -9.855 1.307 0.527 1.00 96.25 87 ALA A N 1
ATOM 674 C CA . ALA A 1 87 ? -9.384 0.364 1.537 1.00 96.25 87 ALA A CA 1
ATOM 675 C C . ALA A 1 87 ? -8.942 1.082 2.823 1.00 96.25 87 ALA A C 1
ATOM 677 O O . ALA A 1 87 ? -9.269 0.620 3.915 1.00 96.25 87 ALA A O 1
ATOM 678 N N . LEU A 1 88 ? -8.256 2.223 2.696 1.00 97.69 88 LEU A N 1
ATOM 679 C CA . LEU A 1 88 ? -7.863 3.058 3.831 1.00 97.69 88 LEU A CA 1
ATOM 680 C C . LEU A 1 88 ? -9.086 3.621 4.564 1.00 97.69 88 LEU A C 1
ATOM 682 O O . LEU A 1 88 ? -9.186 3.476 5.779 1.00 97.69 88 LEU A O 1
ATOM 686 N N . ASP A 1 89 ? -10.050 4.181 3.832 1.00 98.00 89 ASP A N 1
ATOM 687 C CA . ASP A 1 89 ? -11.292 4.706 4.410 1.00 98.00 89 ASP A CA 1
ATOM 688 C C . ASP A 1 89 ? -12.041 3.607 5.183 1.00 98.00 89 ASP A C 1
ATOM 690 O O . ASP A 1 89 ? -12.555 3.831 6.283 1.00 98.00 89 ASP A O 1
ATOM 694 N N . LYS A 1 90 ? -12.050 2.377 4.646 1.00 97.94 90 LYS A N 1
ATOM 695 C CA . LYS A 1 90 ? -12.656 1.230 5.326 1.00 97.94 90 LYS A CA 1
ATOM 696 C C . LYS A 1 90 ? -11.894 0.815 6.583 1.00 97.94 90 LYS A C 1
ATOM 698 O O . LYS A 1 90 ? -12.529 0.416 7.558 1.00 97.94 90 LYS A O 1
ATOM 703 N N . ALA A 1 91 ? -10.566 0.890 6.569 1.00 97.75 91 ALA A N 1
ATOM 704 C CA . ALA A 1 91 ? -9.742 0.592 7.736 1.00 97.75 91 ALA A CA 1
ATOM 705 C C . ALA A 1 91 ? -10.032 1.572 8.882 1.00 97.75 91 ALA A C 1
ATOM 707 O O . ALA A 1 91 ? -10.271 1.129 10.002 1.00 97.75 91 ALA A O 1
ATOM 708 N N . VAL A 1 92 ? -10.135 2.870 8.581 1.00 98.31 92 VAL A N 1
ATOM 709 C CA . VAL A 1 92 ? -10.502 3.909 9.561 1.00 98.31 92 VAL A CA 1
ATOM 710 C C . VAL A 1 92 ? -11.895 3.657 10.151 1.00 98.31 92 VAL A C 1
ATOM 712 O O . VAL A 1 92 ? -12.096 3.754 11.361 1.00 98.31 92 VAL A O 1
ATOM 715 N N . GLU A 1 93 ? -12.873 3.275 9.322 1.00 98.06 93 GLU A N 1
ATOM 716 C CA . GLU A 1 93 ? -14.214 2.909 9.802 1.00 98.06 93 GLU A CA 1
ATOM 717 C C . GLU A 1 93 ? -14.179 1.696 10.751 1.00 98.06 93 GLU A C 1
ATOM 719 O O . GLU A 1 93 ? -14.908 1.652 11.746 1.00 98.06 93 GLU A O 1
ATOM 724 N N . LEU A 1 94 ? -13.359 0.689 10.439 1.00 98.25 94 LEU A N 1
ATOM 725 C CA . LEU A 1 94 ? -13.209 -0.507 11.267 1.00 98.25 94 LEU A CA 1
ATOM 726 C C . LEU A 1 94 ? -12.509 -0.201 12.592 1.00 98.25 94 LEU A C 1
ATOM 728 O O . LEU A 1 94 ? -12.945 -0.718 13.617 1.00 98.25 94 LEU A O 1
ATOM 732 N N . GLU A 1 95 ? -11.490 0.654 12.584 1.00 98.38 95 GLU A N 1
ATOM 733 C CA . GLU A 1 95 ? -10.802 1.117 13.792 1.00 98.38 95 GLU A CA 1
ATOM 734 C C . GLU A 1 95 ? -11.786 1.804 14.750 1.00 98.38 95 GLU A C 1
ATOM 736 O O . GLU A 1 95 ? -11.927 1.386 15.898 1.00 98.38 95 GLU A O 1
ATOM 741 N N . ALA A 1 96 ? -12.616 2.722 14.242 1.00 98.00 96 ALA A N 1
ATOM 742 C CA . ALA A 1 96 ? -13.658 3.368 15.043 1.00 98.00 96 ALA A CA 1
ATOM 743 C C . ALA A 1 96 ? -14.685 2.372 15.625 1.00 98.00 96 ALA A C 1
ATOM 745 O O . ALA A 1 96 ? -15.163 2.528 16.752 1.00 98.00 96 ALA A O 1
ATOM 746 N N . LYS A 1 97 ? -15.039 1.321 14.873 1.00 98.12 97 LYS A N 1
ATOM 747 C CA . LYS A 1 97 ? -15.933 0.255 15.360 1.00 98.12 97 LYS A CA 1
ATOM 748 C C . LYS A 1 97 ? -15.280 -0.600 16.443 1.00 98.12 97 LYS A C 1
ATOM 750 O O . LYS A 1 97 ? -15.968 -1.001 17.382 1.00 98.12 97 LYS A O 1
ATOM 755 N N . ILE A 1 98 ? -13.985 -0.881 16.319 1.00 98.44 98 ILE A N 1
ATOM 756 C CA . ILE A 1 98 ? -13.204 -1.612 17.322 1.00 98.44 98 ILE A CA 1
ATOM 757 C C . ILE A 1 98 ? -13.122 -0.804 18.617 1.00 98.44 98 ILE A C 1
ATOM 759 O O . ILE A 1 98 ? -13.345 -1.369 19.689 1.00 98.44 98 ILE A O 1
ATOM 763 N N . ASP A 1 99 ? -12.898 0.505 18.535 1.00 98.12 99 ASP A N 1
ATOM 764 C CA . ASP A 1 99 ? -12.888 1.388 19.706 1.00 98.12 99 ASP A CA 1
ATOM 765 C C . ASP A 1 99 ? -14.246 1.399 20.415 1.00 98.12 99 ASP A C 1
ATOM 767 O O . ASP A 1 99 ? -14.327 1.224 21.634 1.00 98.12 99 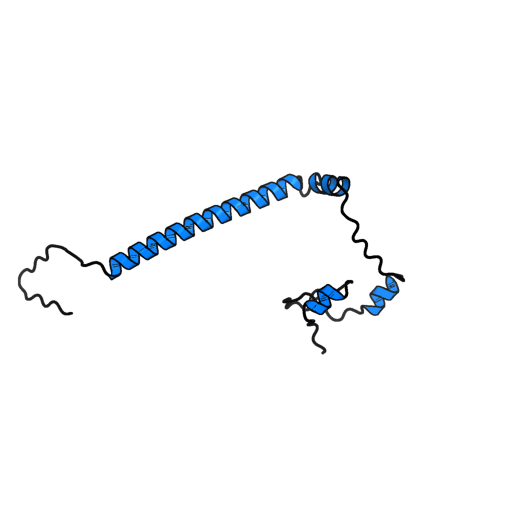ASP A O 1
ATOM 771 N N . ALA A 1 100 ? -15.337 1.514 19.651 1.00 97.62 100 ALA A N 1
ATOM 772 C CA . ALA A 1 100 ? -16.692 1.467 20.196 1.00 97.62 100 ALA A CA 1
ATOM 773 C C . ALA A 1 100 ? -17.001 0.123 20.883 1.00 97.62 100 ALA A C 1
ATOM 775 O O . ALA A 1 100 ? -17.563 0.094 21.981 1.00 97.62 100 ALA A O 1
ATOM 776 N N . LEU A 1 101 ? -16.606 -0.997 20.269 1.00 97.75 101 LEU A N 1
ATOM 777 C CA . LEU A 1 101 ? -16.734 -2.334 20.860 1.00 97.75 101 LEU A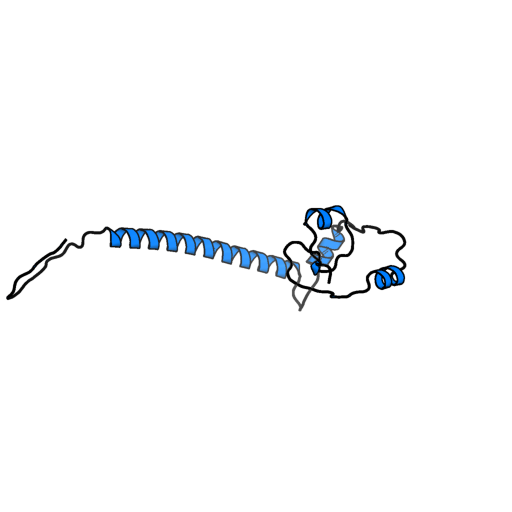 CA 1
ATOM 778 C C . LEU A 1 101 ? -15.894 -2.474 22.131 1.00 97.75 101 LEU A C 1
ATOM 780 O O . LEU A 1 101 ? -16.372 -3.017 23.125 1.00 97.75 101 LEU A O 1
ATOM 784 N N . THR A 1 102 ? -14.669 -1.954 22.124 1.00 97.75 102 THR A N 1
ATOM 785 C CA . THR A 1 102 ?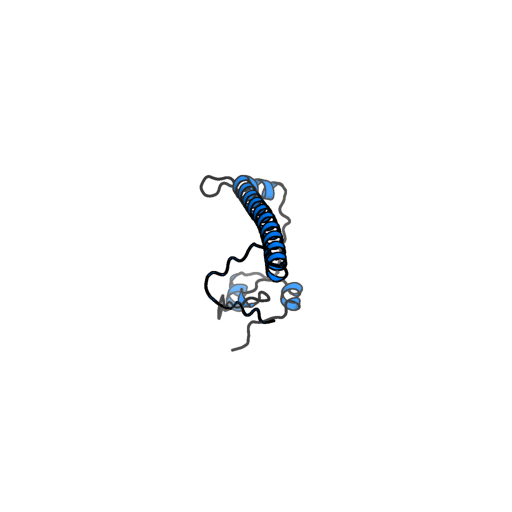 -13.773 -1.963 23.287 1.00 97.75 102 THR A CA 1
ATOM 786 C C . THR A 1 102 ? -14.394 -1.199 24.454 1.00 97.75 102 THR A C 1
ATOM 788 O O . THR A 1 102 ? -14.429 -1.713 25.575 1.00 97.75 102 THR A O 1
ATOM 791 N N . ALA A 1 103 ? -14.969 -0.023 24.191 1.00 95.75 103 ALA A N 1
ATOM 792 C CA . ALA A 1 103 ? -15.689 0.758 25.192 1.00 95.75 103 ALA A CA 1
ATOM 793 C C . ALA A 1 103 ? -16.924 0.014 25.733 1.00 95.75 103 ALA A C 1
ATOM 795 O O . ALA A 1 103 ? -17.136 -0.030 26.946 1.00 95.75 103 ALA A O 1
ATOM 796 N N . ALA A 1 104 ? -17.709 -0.628 24.862 1.00 94.81 104 ALA A N 1
ATOM 797 C CA . ALA A 1 104 ? -18.876 -1.409 25.271 1.00 94.81 104 ALA A CA 1
ATOM 798 C C . ALA A 1 104 ? -18.494 -2.617 26.145 1.00 94.81 104 ALA A C 1
ATOM 800 O O . ALA A 1 104 ? -19.121 -2.867 27.175 1.00 94.81 104 ALA A O 1
ATOM 801 N N . VAL A 1 105 ? -17.432 -3.344 25.783 1.00 95.56 105 VAL A N 1
ATOM 802 C CA . VAL A 1 105 ? -16.913 -4.468 26.579 1.00 95.56 105 VAL A CA 1
ATOM 803 C C . VAL A 1 105 ? -16.405 -3.990 27.937 1.00 95.56 105 VAL A C 1
ATOM 805 O O . VAL A 1 105 ? -16.662 -4.647 28.948 1.00 95.56 105 VAL A O 1
ATOM 808 N N . ALA A 1 106 ? -15.713 -2.850 27.988 1.00 94.00 106 ALA A N 1
ATOM 809 C CA . ALA A 1 106 ? -15.275 -2.257 29.247 1.00 94.00 106 ALA A CA 1
ATOM 810 C C . ALA A 1 106 ? -16.467 -1.917 30.156 1.00 94.00 106 ALA A C 1
ATOM 812 O O . ALA A 1 106 ? -16.434 -2.244 31.341 1.00 94.00 106 ALA A O 1
ATOM 813 N N . ALA A 1 107 ? -17.538 -1.346 29.596 1.00 90.88 107 ALA A N 1
ATOM 814 C CA . ALA A 1 107 ? -18.758 -1.024 30.334 1.00 90.88 107 ALA A CA 1
ATOM 815 C C . ALA A 1 107 ? -19.490 -2.270 30.858 1.00 90.88 107 ALA A C 1
ATOM 817 O O . ALA A 1 107 ? -19.989 -2.255 31.977 1.00 90.88 107 ALA A O 1
ATOM 818 N N . ILE A 1 108 ? -19.530 -3.369 30.095 1.00 90.00 108 ILE A N 1
ATOM 819 C CA . ILE A 1 108 ? -20.127 -4.635 30.560 1.00 90.00 108 ILE A CA 1
ATOM 820 C C . ILE A 1 108 ? -19.311 -5.234 31.710 1.00 90.00 108 ILE A C 1
ATOM 822 O O . ILE A 1 108 ? -19.885 -5.718 32.680 1.00 90.00 108 ILE A O 1
ATOM 826 N N . LYS A 1 109 ? -17.974 -5.194 31.625 1.00 90.69 109 LYS A N 1
ATOM 827 C CA . LYS A 1 109 ? -17.091 -5.752 32.664 1.00 90.69 109 LYS A CA 1
ATOM 828 C C . LYS A 1 109 ? -17.215 -5.044 34.011 1.00 90.69 109 LYS A C 1
ATOM 830 O O . LYS A 1 109 ? -16.976 -5.672 35.037 1.00 90.69 109 LYS A O 1
ATOM 835 N N . THR A 1 110 ? -17.529 -3.754 34.009 1.00 88.12 110 THR A N 1
ATOM 836 C CA . THR A 1 110 ? -17.671 -2.947 35.231 1.00 88.12 110 THR A CA 1
ATOM 837 C C . THR A 1 110 ? -19.128 -2.680 35.603 1.00 88.12 110 THR A C 1
ATOM 839 O O . THR A 1 110 ? -19.402 -2.171 36.690 1.00 88.12 110 THR A O 1
ATOM 842 N N . GLY A 1 111 ? -20.064 -3.018 34.716 1.00 81.62 111 GLY A N 1
ATOM 843 C CA . GLY A 1 111 ? -21.486 -2.781 34.890 1.00 81.62 111 GLY A CA 1
ATOM 844 C C . GLY A 1 111 ? -22.086 -3.658 35.982 1.00 81.62 111 GLY A C 1
ATOM 845 O O . GLY A 1 111 ? -21.856 -4.864 36.048 1.00 81.62 111 GLY A O 1
ATOM 846 N N . THR A 1 112 ? -22.903 -3.053 36.839 1.00 79.56 112 THR A N 1
ATOM 847 C CA . THR A 1 112 ? -23.730 -3.792 37.793 1.00 79.56 112 THR A CA 1
ATOM 848 C C . THR A 1 112 ? -24.945 -4.361 37.068 1.00 79.56 112 THR A C 1
ATOM 850 O O . THR A 1 112 ? -25.688 -3.620 36.425 1.00 79.56 112 THR A O 1
ATOM 853 N N . VAL A 1 113 ? -25.172 -5.670 37.178 1.00 75.69 113 VAL A N 1
ATOM 854 C CA . VAL A 1 113 ? -26.393 -6.299 36.664 1.00 75.69 113 VAL A CA 1
ATOM 855 C C . VAL A 1 113 ? -27.535 -5.997 37.631 1.00 75.69 113 VAL A C 1
ATOM 857 O O . VAL A 1 113 ? -27.493 -6.402 38.791 1.00 75.69 113 VAL A O 1
ATOM 860 N N . THR A 1 114 ? -28.553 -5.279 37.161 1.00 79.94 114 THR A N 1
ATOM 861 C CA . THR A 1 114 ? -29.769 -4.976 37.921 1.00 79.94 114 THR A CA 1
ATOM 862 C C . THR A 1 114 ? -30.963 -5.706 37.313 1.00 79.94 114 THR A C 1
ATOM 864 O O . THR A 1 114 ? -31.137 -5.754 36.097 1.00 79.94 114 THR A O 1
ATOM 867 N N . GLY A 1 115 ? -31.784 -6.315 38.166 1.00 82.69 115 GLY A N 1
ATOM 868 C CA . GLY A 1 115 ? -32.958 -7.081 37.759 1.00 82.69 115 GLY A CA 1
ATOM 869 C C . GLY A 1 115 ? -33.682 -7.678 38.961 1.00 82.69 115 GLY A C 1
ATOM 870 O O . GLY A 1 115 ? -33.128 -7.747 40.059 1.00 82.69 115 GLY A O 1
ATOM 871 N N . GLU A 1 116 ? -34.930 -8.088 38.757 1.00 85.06 116 GLU A N 1
ATOM 872 C CA . GLU A 1 116 ? -35.713 -8.779 39.779 1.00 85.06 116 GLU A CA 1
ATOM 873 C C . GLU A 1 116 ? -35.311 -10.258 39.819 1.00 85.06 116 GLU A C 1
ATOM 875 O O . GLU A 1 116 ? -35.369 -10.962 38.810 1.00 85.06 116 GLU A O 1
ATOM 880 N N . VAL A 1 117 ? -34.887 -10.735 40.989 1.00 81.81 117 VAL A N 1
ATOM 881 C CA . VAL A 1 117 ? -34.561 -12.147 41.210 1.00 81.81 117 VAL A CA 1
ATOM 882 C C . VAL A 1 117 ? -35.708 -12.781 41.987 1.00 81.81 117 VAL A C 1
ATOM 884 O O . VAL A 1 117 ? -35.897 -12.493 43.166 1.00 81.81 117 VAL A O 1
ATOM 887 N N . THR A 1 118 ? -36.467 -13.667 41.341 1.00 86.56 118 THR A N 1
ATOM 888 C CA . THR A 1 118 ? -37.485 -14.475 42.027 1.00 86.56 118 THR A CA 1
ATOM 889 C C . THR A 1 118 ? -36.875 -15.803 42.467 1.00 86.56 118 THR A C 1
ATOM 891 O O . THR A 1 118 ? -36.493 -16.622 41.632 1.00 86.56 118 THR A O 1
ATOM 894 N N . VAL A 1 119 ? -36.808 -16.042 43.779 1.00 85.75 119 VAL A N 1
ATOM 895 C CA . VAL A 1 119 ? -36.372 -17.324 44.358 1.00 85.75 119 VAL A CA 1
ATOM 896 C C . VAL A 1 119 ? -37.590 -18.035 44.933 1.00 85.75 119 VAL A C 1
ATOM 898 O O . VAL A 1 119 ? -38.224 -17.527 45.853 1.00 85.75 119 VAL A O 1
ATOM 901 N N . THR A 1 120 ? -37.918 -19.219 44.414 1.00 87.06 120 THR A N 1
ATOM 902 C CA . THR A 1 120 ? -39.033 -20.030 44.930 1.00 87.06 120 THR A CA 1
ATOM 903 C C . THR A 1 120 ? -38.494 -21.311 45.560 1.00 87.06 120 THR A C 1
ATOM 905 O O . THR A 1 120 ? -37.914 -22.141 44.866 1.00 87.06 120 THR A O 1
ATOM 908 N N . GLY A 1 121 ? -38.690 -21.476 46.874 1.00 83.31 121 GLY A N 1
ATOM 909 C CA . GLY A 1 121 ? -38.425 -22.732 47.590 1.00 83.31 121 GLY A CA 1
ATOM 910 C C . GLY A 1 121 ? -36.976 -23.007 48.024 1.00 83.31 121 GLY A C 1
ATOM 911 O O . GLY A 1 121 ? -36.633 -24.171 48.205 1.00 83.31 121 GLY A O 1
ATOM 912 N N . GLY A 1 122 ? -36.120 -21.994 48.213 1.00 85.44 122 GLY A N 1
ATOM 913 C CA . GLY A 1 122 ? -34.723 -22.218 48.616 1.00 85.44 122 GLY A CA 1
ATOM 914 C C . GLY A 1 122 ? -33.980 -20.975 49.118 1.00 85.44 122 GLY A C 1
ATOM 915 O O . GLY A 1 122 ? -34.573 -19.910 49.283 1.00 85.44 122 GLY A O 1
ATOM 916 N N . THR A 1 123 ? -32.672 -21.127 49.354 1.00 83.75 123 THR A N 1
ATOM 917 C CA . THR A 1 123 ? -31.779 -20.084 49.891 1.00 83.75 123 THR A CA 1
ATOM 918 C C . THR A 1 123 ? -30.905 -19.495 48.784 1.00 83.75 123 THR A C 1
ATOM 920 O O . THR A 1 123 ? -30.239 -20.237 48.065 1.00 83.75 123 THR A O 1
ATOM 923 N N . LEU A 1 124 ? -30.862 -18.164 48.676 1.00 83.56 124 LEU A N 1
ATOM 924 C CA . LEU A 1 124 ? -29.898 -17.452 47.836 1.00 83.56 124 LEU A CA 1
ATOM 925 C C . LEU A 1 124 ? -28.670 -17.076 48.669 1.00 83.56 124 LEU A C 1
ATOM 927 O O . LEU A 1 124 ? -28.796 -16.440 49.714 1.00 83.56 124 LEU A O 1
ATOM 931 N N . THR A 1 125 ? -27.480 -17.429 48.194 1.00 78.38 125 THR A N 1
ATOM 932 C CA . THR A 1 125 ? -26.208 -16.979 48.772 1.00 78.38 125 THR A CA 1
ATOM 933 C C . THR A 1 125 ? -25.452 -16.205 47.703 1.00 78.38 125 THR A C 1
ATOM 935 O O . THR A 1 125 ? -25.078 -16.777 46.683 1.00 78.38 125 THR A O 1
ATOM 938 N N . VAL A 1 126 ? -25.257 -14.903 47.915 1.00 78.56 126 VAL A N 1
ATOM 939 C CA . VAL A 1 126 ? -24.479 -14.047 47.010 1.00 78.56 126 VAL A CA 1
ATOM 940 C C . VAL A 1 126 ? -23.097 -13.859 47.626 1.00 78.56 126 VAL A C 1
ATOM 942 O O . VAL A 1 126 ? -22.977 -13.292 48.710 1.00 78.56 126 VAL A O 1
ATOM 945 N N . GLY A 1 127 ? -22.074 -14.403 46.970 1.00 72.62 127 GLY A N 1
ATOM 946 C CA . GLY A 1 127 ? -20.672 -14.197 47.331 1.00 72.62 127 GLY A CA 1
ATOM 947 C C . GLY A 1 127 ? -20.094 -12.957 46.648 1.00 72.62 127 GLY A C 1
ATOM 948 O O . GLY A 1 127 ? -20.590 -12.545 45.600 1.00 72.62 127 GLY A O 1
ATOM 949 N N . THR A 1 128 ? -19.062 -12.383 47.265 1.00 59.12 128 THR A N 1
ATOM 950 C CA . THR A 1 128 ? -18.177 -11.369 46.666 1.00 59.12 128 THR A CA 1
ATOM 951 C C . THR A 1 128 ? -17.215 -11.987 45.670 1.00 59.12 128 THR A C 1
ATOM 953 O O . THR A 1 128 ? -16.660 -13.054 46.024 1.00 59.12 128 THR A O 1
#

Sequence (128 aa):
MTTCARRGETYLATGGWWGHCHVPENDHWDPGPIDQAAFFAAAGITTQEDENMPLTTADVNAIWDKTIDGVPMGDRLYFSHRRAQAALDKAVELEAKIDALTAAVAAIKTGTVTGEVTVTGGTLTVGT

Secondary structure (DSSP, 8-state):
-------HHHHHHH-S---GGGSTT----TT-S--HHHHHHHHT-SS------PPPHHHHHHHHH-EETTEEHHHHHHHHHHHHHHHHHHHHHHHHHHHHHHHHHHHHHHPPP-------SS------

Foldseek 3Di:
DDQLEDDVCCVVPPDDDDFPSHPHPDPDQPPPPDPVVVVVVVVPDPDPDPPPPPQDPVNVVCQQQDDDPNRGPVVVVVVVVVVVVVVVVVVVVVVVVVVVVVVVVVCVVPPDDDDDDDDDDDDDDDDD